Protein AF-A0AAN8TUW2-F1 (afdb_monomer)

Foldseek 3Di:
DQDDDPVQPPDPVRVVPCRLPFWDKDKDWDFDDDPPVCQVQQQAPVRGGTWIKIFTAGPVRHTPFIDTDHHNPDDPVNSVVCCVPPPPRPPDQRPDNDDDPDD

Radius of gyration: 16.43 Å; Cα contacts (8 Å, |Δi|>4): 147; chains: 1; bounding box: 34×27×47 Å

Mean predicted aligned error: 6.35 Å

pLDDT: mean 85.76, std 13.2, range [40.47, 96.06]

Nearest PDB structures (foldseek):
  1zof-assembly1_B  TM=3.718E-01  e=1.674E+00  Helicobacter pylori
  3vwu-assembly1_C  TM=3.763E-01  e=3.335E+00  Mus musculus
  5hqp-assembly1_B  TM=4.554E-01  e=4.562E+00  Homo sapiens
  3qpm-assembly1_D  TM=5.248E-01  e=5.505E+00  Larimichthys crocea
  3zvj-assembly1_G  TM=4.018E-01  e=5.171E+00  Schistosoma mansoni

Solvent-accessible surface area (backbone atoms only — not comparable to full-atom values): 6376 Å² total; per-residue (Å²): 137,91,72,59,50,73,86,35,67,77,30,82,88,45,31,86,78,46,62,76,54,73,55,53,75,54,68,43,75,49,74,51,90,64,62,79,92,49,36,77,51,18,30,29,97,86,71,45,40,20,30,28,29,43,37,29,26,32,91,85,71,44,77,72,41,76,50,68,85,38,42,23,63,57,52,60,69,57,56,48,53,48,41,74,67,42,87,83,57,68,59,84,72,64,98,58,93,74,84,73,84,78,130

Structure (mmCIF, N/CA/C/O backbone):
data_AF-A0AAN8TUW2-F1
#
_entry.id   AF-A0AAN8TUW2-F1
#
loop_
_atom_site.group_PDB
_atom_site.id
_atom_site.type_symbol
_atom_site.label_atom_id
_atom_site.label_alt_id
_atom_site.label_comp_id
_atom_site.label_asym_id
_atom_site.label_entity_id
_atom_site.label_seq_id
_atom_site.pdbx_PDB_ins_code
_atom_site.Cartn_x
_atom_site.Cartn_y
_atom_site.Cartn_z
_atom_site.occupancy
_atom_site.B_iso_or_equiv
_atom_site.auth_seq_id
_atom_site.auth_comp_id
_atom_site.auth_asym_id
_atom_site.auth_atom_id
_atom_site.pdbx_PDB_model_num
ATOM 1 N N . MET A 1 1 ? -20.414 8.144 9.578 1.00 42.03 1 MET A N 1
ATOM 2 C CA . MET A 1 1 ? -20.595 6.788 10.139 1.00 42.03 1 MET A CA 1
ATOM 3 C C . MET A 1 1 ? -19.447 6.529 11.101 1.00 42.03 1 MET A C 1
ATOM 5 O O . MET A 1 1 ? -18.344 6.270 10.653 1.00 42.03 1 MET A O 1
ATOM 9 N N . THR A 1 2 ? -19.666 6.698 12.402 1.00 51.66 2 THR A N 1
ATOM 10 C CA . THR A 1 2 ? -18.641 6.526 13.445 1.00 51.66 2 THR A CA 1
ATOM 11 C C . THR A 1 2 ? -19.064 5.365 14.336 1.00 51.66 2 THR A C 1
ATOM 13 O O . THR A 1 2 ? -19.828 5.523 15.283 1.00 51.66 2 THR A O 1
ATOM 16 N N . GLY A 1 3 ? -18.645 4.154 13.978 1.00 68.06 3 GLY A N 1
ATOM 17 C CA . GLY A 1 3 ? -18.980 2.957 14.737 1.00 68.06 3 GLY A CA 1
ATOM 18 C C . GLY A 1 3 ? -17.937 1.878 14.520 1.00 68.06 3 GLY A C 1
ATOM 19 O O . GLY A 1 3 ? -17.676 1.492 13.385 1.00 68.06 3 GLY A O 1
ATOM 20 N N . VAL A 1 4 ? -17.349 1.396 15.616 1.00 78.12 4 VAL A N 1
ATOM 21 C CA . VAL A 1 4 ? -16.446 0.240 15.617 1.00 78.12 4 VAL A CA 1
ATOM 22 C C . VAL A 1 4 ? -17.132 -0.929 14.907 1.00 78.12 4 VAL A C 1
ATOM 24 O O . VAL A 1 4 ? -18.247 -1.309 15.280 1.00 78.12 4 VAL A O 1
ATOM 27 N N . HIS A 1 5 ? -16.468 -1.502 13.898 1.00 85.75 5 HIS A N 1
ATOM 28 C CA . HIS A 1 5 ? -17.008 -2.615 13.119 1.00 85.75 5 HIS A CA 1
ATOM 29 C C . HIS A 1 5 ? -17.402 -3.789 14.031 1.00 85.75 5 HIS A C 1
ATOM 31 O O . HIS A 1 5 ? -16.706 -4.085 15.005 1.00 85.75 5 HIS A O 1
ATOM 37 N N . SER A 1 6 ? -18.493 -4.497 13.720 1.00 87.25 6 SER A N 1
ATOM 38 C CA . SER A 1 6 ? -19.039 -5.578 14.566 1.00 87.25 6 SER A CA 1
ATOM 39 C C . SER A 1 6 ? -18.009 -6.671 14.891 1.00 87.25 6 SER A C 1
ATOM 41 O O . SER A 1 6 ? -17.965 -7.159 16.021 1.00 87.25 6 SER A O 1
ATOM 43 N N . LYS A 1 7 ? -17.124 -6.977 13.929 1.00 84.88 7 LYS A N 1
ATOM 44 C CA . LYS A 1 7 ? -15.990 -7.915 14.073 1.00 84.88 7 LYS A CA 1
ATOM 45 C C . LYS A 1 7 ? -14.976 -7.510 15.156 1.00 84.88 7 LYS A C 1
ATOM 47 O O . LYS A 1 7 ? -14.336 -8.383 15.734 1.00 84.88 7 LYS A O 1
ATOM 52 N N . ILE A 1 8 ? -14.844 -6.215 15.448 1.00 88.06 8 ILE A N 1
ATOM 53 C CA . ILE A 1 8 ? -13.949 -5.686 16.489 1.00 88.06 8 ILE A CA 1
ATOM 54 C C . ILE A 1 8 ? -14.713 -5.397 17.780 1.00 88.06 8 ILE A C 1
ATOM 56 O O . ILE A 1 8 ? -14.235 -5.723 18.864 1.00 88.06 8 ILE A O 1
ATOM 60 N N . ARG A 1 9 ? -15.926 -4.843 17.674 1.00 86.94 9 ARG A N 1
ATOM 61 C CA . ARG A 1 9 ? -16.734 -4.371 18.809 1.00 86.94 9 ARG A CA 1
ATOM 62 C C . ARG A 1 9 ? -16.920 -5.418 19.908 1.00 86.94 9 ARG A C 1
ATOM 64 O O . ARG A 1 9 ? -16.906 -5.068 21.083 1.00 86.94 9 ARG A O 1
ATOM 71 N N . HIS A 1 10 ? -17.111 -6.680 19.530 1.00 86.69 10 HIS A N 1
ATOM 72 C CA . HIS A 1 10 ? -17.372 -7.776 20.469 1.00 86.69 10 HIS A CA 1
ATOM 73 C C . HIS A 1 10 ? -16.136 -8.630 20.776 1.00 86.69 10 HIS A C 1
ATOM 75 O O . HIS A 1 10 ? -16.230 -9.597 21.528 1.00 86.69 10 HIS A O 1
ATOM 81 N N . ASN A 1 11 ? -14.975 -8.284 20.216 1.00 87.38 11 ASN A N 1
ATOM 82 C CA . ASN A 1 11 ? -13.748 -9.041 20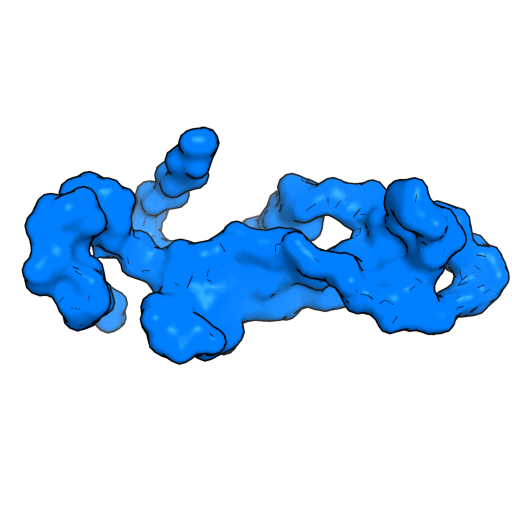.401 1.00 87.38 11 ASN A CA 1
ATOM 83 C C . ASN A 1 11 ? -12.843 -8.342 21.420 1.00 87.38 11 ASN A C 1
ATOM 85 O O . ASN A 1 11 ? -12.085 -7.440 21.074 1.00 87.38 11 ASN A O 1
ATOM 89 N N . THR A 1 12 ? -12.894 -8.776 22.681 1.00 85.75 12 THR A N 1
ATOM 90 C CA . THR A 1 12 ? -12.122 -8.171 23.783 1.00 85.75 12 THR A CA 1
ATOM 91 C C . THR A 1 12 ? -10.608 -8.212 23.567 1.00 85.75 12 THR A C 1
ATOM 93 O O . THR A 1 12 ? -9.907 -7.339 24.070 1.00 85.75 12 THR A O 1
ATOM 96 N N . ARG A 1 13 ? -10.099 -9.172 22.781 1.00 87.56 13 ARG A N 1
ATOM 97 C CA . ARG A 1 13 ? -8.677 -9.264 22.419 1.00 87.56 13 ARG A CA 1
ATOM 98 C C . ARG A 1 13 ? -8.258 -8.182 21.421 1.00 87.56 13 ARG A C 1
ATOM 100 O O . ARG A 1 13 ? -7.131 -7.704 21.491 1.00 87.56 13 ARG A O 1
ATOM 107 N N . PHE A 1 14 ? -9.131 -7.824 20.481 1.00 84.06 14 PHE A N 1
ATOM 108 C CA . PHE A 1 14 ? -8.813 -6.901 19.384 1.00 84.06 14 PHE A CA 1
ATOM 109 C C . PHE A 1 14 ? -9.328 -5.482 19.607 1.00 84.06 14 PHE A C 1
ATOM 111 O O . PHE A 1 14 ? -8.762 -4.539 19.059 1.00 84.06 14 PHE A O 1
ATOM 118 N N . LEU A 1 15 ? -10.353 -5.309 20.439 1.00 86.12 15 LEU A N 1
ATOM 119 C CA . LEU A 1 15 ? -10.990 -4.020 20.671 1.00 86.12 15 LEU A CA 1
ATOM 120 C C . LEU A 1 15 ? -9.997 -2.954 21.142 1.00 86.12 15 LEU A C 1
ATOM 122 O O . LEU A 1 15 ? -10.057 -1.840 20.649 1.00 86.12 15 LEU A O 1
ATOM 126 N N . SER A 1 16 ? -9.059 -3.273 22.038 1.00 87.00 16 SER A N 1
ATOM 127 C CA . SER A 1 16 ? -8.079 -2.291 22.531 1.00 87.00 16 SER A CA 1
ATOM 128 C C . SER A 1 16 ? -7.123 -1.768 21.453 1.00 87.00 16 SER A C 1
ATOM 130 O O . SER A 1 16 ? -6.609 -0.665 21.595 1.00 87.00 16 SER A O 1
ATOM 132 N N . TRP A 1 17 ? -6.881 -2.553 20.401 1.00 83.81 17 TRP A N 1
ATOM 133 C CA . TRP A 1 17 ? -5.889 -2.262 19.359 1.00 83.81 17 TRP A CA 1
ATOM 134 C C . TRP A 1 17 ? -6.515 -1.689 18.091 1.00 83.81 17 TRP A C 1
ATOM 136 O O . TRP A 1 17 ? -5.926 -0.836 17.441 1.00 83.81 17 TRP A O 1
ATOM 146 N N . PHE A 1 18 ? -7.717 -2.149 17.750 1.00 85.88 18 PHE A N 1
ATOM 147 C CA . PHE A 1 18 ? -8.387 -1.825 16.492 1.00 85.88 18 PHE A CA 1
ATOM 148 C C . PHE A 1 18 ? -9.664 -1.007 16.695 1.00 85.88 18 PHE A C 1
ATOM 150 O O . PHE A 1 18 ? -10.478 -0.890 15.777 1.00 85.88 18 PHE A O 1
ATOM 157 N N . LYS A 1 19 ? -9.875 -0.441 17.892 1.00 82.50 19 LYS A N 1
ATOM 158 C CA . LYS A 1 19 ? -10.919 0.568 18.091 1.00 82.50 19 LYS A CA 1
ATOM 159 C C . LYS A 1 19 ? -10.681 1.699 17.089 1.00 82.50 19 LYS A C 1
ATOM 161 O O . LYS A 1 19 ? -9.568 2.200 16.988 1.00 82.50 19 LYS A O 1
ATOM 166 N N . ASP A 1 20 ? -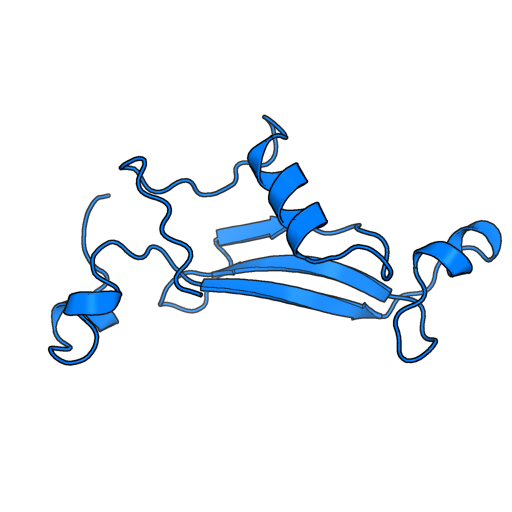11.7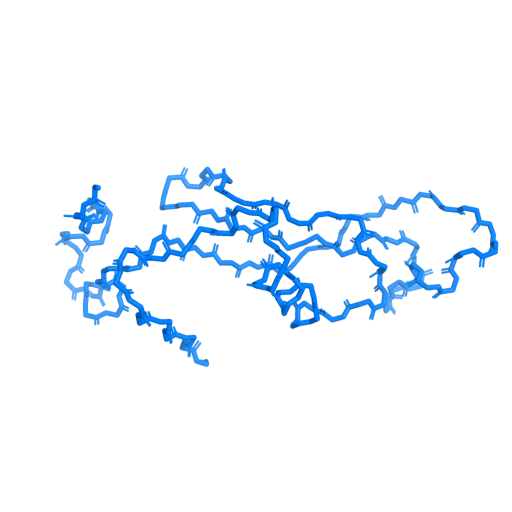18 2.052 16.338 1.00 80.75 20 ASP A N 1
ATOM 167 C CA . ASP A 1 20 ? -11.700 3.108 15.314 1.00 80.75 20 ASP A CA 1
ATOM 168 C C . ASP A 1 20 ? -10.814 2.821 14.086 1.00 80.75 20 ASP A C 1
ATOM 170 O O . ASP A 1 20 ? -10.729 3.644 13.175 1.00 80.75 20 ASP A O 1
ATOM 174 N N . CYS A 1 21 ? -10.224 1.623 14.000 1.00 84.56 21 CYS A N 1
ATOM 175 C CA . CYS A 1 21 ? -9.618 1.140 12.768 1.00 84.56 21 CYS A CA 1
ATOM 176 C C . CYS A 1 21 ? -10.695 1.087 11.674 1.00 84.56 21 CYS A C 1
ATOM 178 O O . CYS A 1 21 ? -11.809 0.612 11.907 1.00 84.56 21 CYS A O 1
ATOM 180 N N . VAL A 1 22 ? -10.369 1.591 10.485 1.00 83.94 22 VAL A N 1
ATOM 181 C CA . VAL A 1 22 ? -11.271 1.584 9.322 1.00 83.94 22 VAL A CA 1
ATOM 182 C C . VAL A 1 22 ? -11.030 0.382 8.410 1.00 83.94 22 VAL A C 1
ATOM 184 O O . VAL A 1 22 ? -11.892 0.047 7.601 1.00 83.94 22 VAL A O 1
ATOM 187 N N . GLY A 1 23 ? -9.877 -0.277 8.547 1.00 89.06 23 GLY A N 1
ATOM 188 C CA . GLY A 1 23 ? -9.433 -1.291 7.609 1.00 89.06 23 GLY A CA 1
ATOM 189 C C . GLY A 1 23 ? -7.939 -1.592 7.682 1.00 89.06 23 GLY A C 1
ATOM 190 O O . GLY A 1 23 ? -7.243 -1.142 8.591 1.00 89.06 23 GLY A O 1
ATOM 191 N N . ALA A 1 24 ? -7.452 -2.332 6.692 1.00 91.50 24 ALA A N 1
ATOM 192 C CA . ALA A 1 24 ? -6.033 -2.600 6.477 1.00 91.50 24 ALA A CA 1
ATOM 193 C C . ALA A 1 24 ? -5.555 -1.945 5.178 1.00 91.50 24 ALA A C 1
ATOM 195 O O . ALA A 1 24 ? -6.356 -1.722 4.270 1.00 91.50 24 ALA A O 1
ATOM 196 N N . ILE A 1 25 ? -4.257 -1.653 5.098 1.00 93.12 25 ILE A N 1
ATOM 197 C CA . ILE A 1 25 ? -3.586 -1.157 3.894 1.00 93.12 25 ILE A CA 1
ATOM 198 C C . ILE A 1 25 ? -2.390 -2.061 3.639 1.00 93.12 25 ILE A C 1
ATOM 200 O O . ILE A 1 25 ? -1.647 -2.351 4.575 1.00 93.12 25 ILE A O 1
ATOM 204 N N . ASP A 1 26 ? -2.207 -2.485 2.395 1.00 93.69 26 ASP A N 1
ATOM 205 C CA . ASP A 1 26 ? -1.048 -3.278 1.995 1.00 93.69 26 ASP A CA 1
ATOM 206 C C . ASP A 1 26 ? -0.657 -2.998 0.538 1.00 93.69 26 ASP A C 1
ATOM 208 O O . ASP A 1 26 ? -1.498 -2.615 -0.286 1.00 93.69 26 ASP A O 1
ATOM 212 N N . GLY A 1 27 ? 0.631 -3.168 0.243 1.00 93.69 27 GLY A N 1
ATOM 213 C CA . GLY A 1 27 ? 1.192 -3.093 -1.102 1.00 93.69 27 GLY A CA 1
ATOM 214 C C . GLY A 1 27 ? 1.211 -4.468 -1.764 1.00 93.69 27 GLY A C 1
ATOM 215 O O . GLY A 1 27 ? 1.587 -5.470 -1.160 1.00 93.69 27 GLY A O 1
ATOM 216 N N . THR A 1 28 ? 0.828 -4.543 -3.034 1.00 93.31 28 THR A N 1
ATOM 217 C CA . THR A 1 28 ? 0.889 -5.771 -3.828 1.00 93.31 28 THR A CA 1
ATOM 218 C C . THR A 1 28 ? 1.455 -5.506 -5.214 1.00 93.31 28 THR A C 1
ATOM 220 O O . THR A 1 28 ? 1.297 -4.428 -5.778 1.00 93.31 28 THR A O 1
ATOM 223 N N . TYR A 1 29 ? 2.110 -6.512 -5.791 1.00 94.00 29 TYR A N 1
ATOM 224 C CA . TYR A 1 29 ? 2.686 -6.424 -7.129 1.00 94.00 29 TYR A CA 1
ATOM 225 C C . TYR A 1 29 ? 1.863 -7.248 -8.108 1.00 94.00 29 TYR A C 1
ATOM 227 O O . TYR A 1 29 ? 1.779 -8.470 -7.971 1.00 94.00 29 TYR A O 1
ATOM 235 N N . ILE A 1 30 ? 1.327 -6.595 -9.138 1.00 94.12 30 ILE A N 1
ATOM 236 C CA . ILE A 1 30 ? 0.681 -7.278 -10.262 1.00 94.12 30 ILE A CA 1
ATOM 237 C C . ILE A 1 30 ? 1.638 -7.282 -11.446 1.00 94.12 30 ILE A C 1
ATOM 239 O O . ILE A 1 30 ? 2.106 -6.235 -11.890 1.00 94.12 30 ILE A O 1
ATOM 243 N N . GLU A 1 31 ? 1.962 -8.471 -11.947 1.00 95.00 31 GLU A N 1
ATOM 244 C CA . GLU A 1 31 ? 2.791 -8.629 -13.141 1.00 95.00 31 GLU A CA 1
ATOM 245 C C . GLU A 1 31 ? 2.076 -8.110 -14.385 1.00 95.00 31 GLU A C 1
ATOM 247 O O . GLU A 1 31 ? 0.869 -8.274 -14.547 1.00 95.00 31 GLU A O 1
ATOM 252 N N . GLY A 1 32 ? 2.840 -7.494 -15.278 1.00 91.12 32 GLY A N 1
ATOM 253 C CA . GLY A 1 32 ? 2.313 -6.945 -16.516 1.00 91.12 32 GLY A CA 1
ATOM 254 C C . GLY A 1 32 ? 3.420 -6.670 -17.517 1.00 91.12 32 GLY A C 1
ATOM 255 O O . GLY A 1 32 ? 4.597 -6.578 -17.161 1.00 91.12 32 GLY A O 1
ATOM 256 N N . GLU A 1 33 ? 3.042 -6.539 -18.781 1.00 92.38 33 GLU A N 1
ATOM 257 C CA . GLU A 1 33 ? 3.963 -6.172 -19.848 1.00 92.38 33 GLU A CA 1
ATOM 258 C C . GLU A 1 33 ? 4.002 -4.656 -20.016 1.00 92.38 33 GLU A C 1
ATOM 260 O O . GLU A 1 33 ? 2.972 -3.985 -20.052 1.00 92.38 33 GLU A O 1
ATOM 265 N N . VAL A 1 34 ? 5.211 -4.113 -20.142 1.00 92.25 34 VAL A N 1
ATOM 266 C CA . VAL A 1 34 ? 5.428 -2.698 -20.446 1.00 92.25 34 VAL A CA 1
ATOM 267 C C . VAL A 1 34 ? 6.407 -2.560 -21.615 1.00 92.25 34 VAL A C 1
ATOM 269 O O . VAL A 1 34 ? 7.267 -3.432 -21.806 1.00 92.25 34 VAL A O 1
ATOM 272 N N . PRO A 1 35 ? 6.324 -1.464 -22.394 1.00 95.00 35 PRO A N 1
ATOM 273 C CA . PRO A 1 35 ? 7.307 -1.130 -23.417 1.00 95.00 35 PRO A CA 1
ATOM 274 C C . PRO A 1 35 ? 8.745 -1.259 -22.913 1.00 95.00 35 PRO A C 1
ATOM 276 O O . PRO A 1 35 ? 9.050 -0.869 -21.786 1.00 95.00 35 PRO A O 1
ATOM 279 N N . LYS A 1 36 ? 9.650 -1.749 -23.773 1.00 94.19 36 LYS A N 1
ATOM 280 C CA . LYS A 1 36 ? 11.066 -1.998 -23.431 1.00 94.19 36 LYS A CA 1
ATOM 281 C C . LYS A 1 36 ? 11.739 -0.812 -22.736 1.00 94.19 36 LYS A C 1
ATOM 283 O O . LYS A 1 36 ? 12.462 -1.013 -21.769 1.00 94.19 36 LYS A O 1
ATOM 288 N N . ALA A 1 37 ? 11.445 0.409 -23.185 1.00 96.06 37 ALA A N 1
ATOM 289 C CA . ALA A 1 37 ? 11.989 1.640 -22.612 1.00 96.06 37 ALA A CA 1
ATOM 290 C C . ALA A 1 37 ? 11.609 1.864 -21.132 1.00 96.06 37 ALA A C 1
ATOM 292 O O . ALA A 1 37 ? 12.334 2.548 -20.423 1.00 96.06 37 ALA A O 1
ATOM 293 N N . MET A 1 38 ? 10.505 1.277 -20.656 1.00 93.81 38 MET A N 1
ATOM 294 C CA . MET A 1 38 ? 10.016 1.424 -19.279 1.00 93.81 38 MET A CA 1
ATOM 295 C C . MET A 1 38 ? 10.319 0.208 -18.396 1.00 93.81 38 MET A C 1
ATOM 297 O O . MET A 1 38 ? 10.189 0.291 -17.178 1.00 93.81 38 MET A O 1
ATOM 301 N N . GLN A 1 39 ? 10.752 -0.922 -18.968 1.00 94.19 39 GLN A N 1
ATOM 302 C CA . GLN A 1 39 ? 10.912 -2.180 -18.226 1.00 94.19 39 GLN A CA 1
ATOM 303 C C . GLN A 1 39 ? 11.824 -2.058 -17.006 1.00 94.19 39 GLN A C 1
ATOM 305 O O . GLN A 1 39 ? 11.574 -2.726 -16.009 1.00 94.19 39 GLN A O 1
ATOM 310 N N . GLN A 1 40 ? 12.847 -1.201 -17.058 1.00 93.50 40 GLN A N 1
ATOM 311 C CA . GLN A 1 40 ? 13.751 -0.989 -15.929 1.00 93.50 40 GLN A CA 1
ATOM 312 C C . GLN A 1 40 ? 13.021 -0.452 -14.692 1.00 93.50 40 GLN A C 1
ATOM 314 O O . GLN A 1 40 ? 13.266 -0.950 -13.598 1.00 93.50 40 GLN A O 1
ATOM 319 N N . ALA A 1 41 ? 12.114 0.512 -14.866 1.00 93.94 41 ALA A N 1
ATOM 320 C CA . ALA A 1 41 ? 11.344 1.085 -13.765 1.00 93.94 41 ALA A CA 1
ATOM 321 C C . ALA A 1 41 ? 10.295 0.093 -13.239 1.00 93.94 41 ALA A C 1
ATOM 323 O O . ALA A 1 41 ? 10.055 -0.014 -12.044 1.00 93.94 41 ALA A O 1
ATOM 324 N N . TYR A 1 42 ? 9.706 -0.719 -14.116 1.00 95.00 42 TYR A N 1
ATOM 325 C CA . TYR A 1 42 ? 8.689 -1.691 -13.705 1.00 95.00 42 TYR A CA 1
ATOM 326 C C . TYR A 1 42 ? 9.262 -3.023 -13.210 1.00 95.00 42 TYR A C 1
ATOM 328 O O . TYR A 1 42 ? 8.510 -3.937 -12.882 1.00 95.00 42 TYR A O 1
ATOM 336 N N . ARG A 1 43 ? 10.585 -3.180 -13.147 1.00 94.19 43 ARG A N 1
ATOM 337 C CA . ARG A 1 43 ? 11.212 -4.447 -12.769 1.00 94.19 43 ARG A CA 1
ATOM 338 C C . ARG A 1 43 ? 11.196 -4.640 -11.253 1.00 94.19 43 ARG A C 1
ATOM 340 O O . ARG A 1 43 ? 11.876 -3.930 -10.523 1.00 94.19 43 ARG A O 1
ATOM 347 N N . ASN A 1 44 ? 10.502 -5.671 -10.783 1.00 88.94 44 ASN A N 1
ATOM 348 C CA . ASN A 1 44 ? 10.548 -6.067 -9.377 1.00 88.94 44 ASN A CA 1
ATOM 349 C C . ASN A 1 44 ? 11.840 -6.816 -9.013 1.00 88.94 44 ASN A C 1
ATOM 351 O O . ASN A 1 44 ? 12.626 -7.238 -9.867 1.00 88.94 44 ASN A O 1
ATOM 355 N N . ARG A 1 45 ? 12.019 -7.081 -7.712 1.00 87.38 45 ARG A N 1
ATOM 356 C CA . ARG A 1 45 ? 13.157 -7.842 -7.157 1.00 87.38 45 ARG A CA 1
ATOM 357 C C . ARG A 1 45 ? 13.306 -9.258 -7.736 1.00 87.38 45 ARG A C 1
ATOM 359 O O . ARG A 1 45 ? 14.403 -9.806 -7.717 1.00 87.38 45 ARG A O 1
ATOM 366 N N . LYS A 1 46 ? 12.228 -9.851 -8.261 1.00 89.00 46 LYS A N 1
ATOM 367 C CA . LYS A 1 46 ? 12.240 -11.171 -8.923 1.00 89.00 46 LYS A CA 1
ATOM 368 C C . LYS A 1 46 ? 12.605 -11.082 -10.410 1.00 89.00 46 LYS A C 1
ATOM 370 O O . LYS A 1 46 ? 12.577 -12.087 -11.109 1.00 89.00 46 LYS A O 1
ATOM 375 N N . GLY A 1 47 ? 12.934 -9.890 -10.902 1.00 88.94 47 GLY A N 1
ATOM 376 C CA . GLY A 1 47 ? 13.343 -9.647 -12.278 1.00 88.94 47 GLY A CA 1
ATOM 377 C C . GLY A 1 47 ? 12.203 -9.614 -13.293 1.00 88.94 47 GLY A C 1
ATOM 378 O O . GLY A 1 47 ? 12.485 -9.578 -14.485 1.00 88.94 47 GLY A O 1
ATOM 379 N N . ARG A 1 48 ? 10.948 -9.604 -12.834 1.00 92.94 48 ARG A N 1
ATOM 380 C CA . ARG A 1 48 ? 9.750 -9.552 -13.681 1.00 92.94 48 ARG A CA 1
ATOM 381 C C . ARG A 1 48 ? 9.210 -8.128 -13.721 1.00 92.94 48 ARG A C 1
ATOM 383 O O . ARG A 1 48 ? 9.408 -7.377 -12.768 1.00 92.94 48 ARG A O 1
ATOM 390 N N . THR A 1 49 ? 8.536 -7.758 -14.800 1.00 96.00 49 THR A N 1
ATOM 391 C CA . THR A 1 49 ? 7.846 -6.470 -14.890 1.00 96.00 49 THR A CA 1
ATOM 392 C C . THR A 1 49 ? 6.516 -6.542 -14.147 1.00 96.00 49 THR A C 1
ATOM 394 O O . THR A 1 49 ? 5.728 -7.466 -14.342 1.00 96.00 49 THR A O 1
ATOM 397 N N . SER A 1 50 ? 6.279 -5.591 -13.254 1.00 95.50 50 SER A N 1
ATOM 398 C CA . SER A 1 50 ? 5.066 -5.498 -12.446 1.00 95.50 50 SER A CA 1
ATOM 399 C C . SER A 1 50 ? 4.759 -4.053 -12.092 1.00 95.50 50 SER A C 1
ATOM 401 O O . SER A 1 50 ? 5.664 -3.223 -12.055 1.00 95.50 50 SER A O 1
ATOM 403 N N . GLN A 1 51 ? 3.503 -3.778 -11.774 1.00 95.00 51 GLN A N 1
ATOM 404 C CA . GLN A 1 51 ? 3.089 -2.544 -11.122 1.00 95.00 51 GLN A CA 1
ATOM 405 C C . GLN A 1 51 ? 2.991 -2.764 -9.618 1.00 95.00 51 GLN A C 1
ATOM 407 O O . GLN A 1 51 ? 2.524 -3.823 -9.193 1.00 95.00 51 GLN A O 1
ATOM 412 N N . ASN A 1 52 ? 3.416 -1.774 -8.835 1.00 94.75 52 ASN A N 1
ATOM 413 C CA . ASN A 1 52 ? 3.051 -1.711 -7.426 1.00 94.75 52 ASN A CA 1
ATOM 414 C C . ASN A 1 52 ? 1.623 -1.150 -7.320 1.00 94.75 52 ASN A C 1
ATOM 416 O O . ASN A 1 52 ? 1.263 -0.188 -8.005 1.00 94.75 52 ASN A O 1
ATOM 420 N N . ILE A 1 53 ? 0.796 -1.787 -6.504 1.00 95.00 53 ILE A N 1
ATOM 421 C CA . ILE A 1 53 ? -0.569 -1.383 -6.221 1.00 95.00 53 ILE A CA 1
ATOM 422 C C . ILE A 1 53 ? -0.730 -1.330 -4.711 1.00 95.00 53 ILE A C 1
ATOM 424 O O . ILE A 1 53 ? -0.553 -2.334 -4.028 1.00 95.00 53 ILE A O 1
ATOM 428 N N . LEU A 1 54 ? -1.123 -0.171 -4.197 1.00 95.75 54 LEU A N 1
ATOM 429 C CA . LEU A 1 54 ? -1.492 -0.020 -2.797 1.00 95.75 54 LEU A CA 1
ATOM 430 C C . LEU A 1 54 ? -3.009 -0.128 -2.675 1.00 95.75 54 LEU A C 1
ATOM 432 O O . LEU A 1 54 ? -3.747 0.627 -3.312 1.00 95.75 54 LEU A O 1
ATOM 436 N N . CYS A 1 55 ? -3.483 -1.045 -1.841 1.00 95.19 55 CYS A N 1
ATOM 437 C CA . CYS A 1 55 ? -4.907 -1.242 -1.607 1.00 95.19 55 CYS A CA 1
ATOM 438 C C . CYS A 1 55 ? -5.250 -1.011 -0.140 1.00 95.19 55 CYS A C 1
ATOM 440 O O . CYS A 1 55 ? -4.507 -1.435 0.741 1.00 95.19 55 CYS A O 1
ATOM 442 N N . ALA A 1 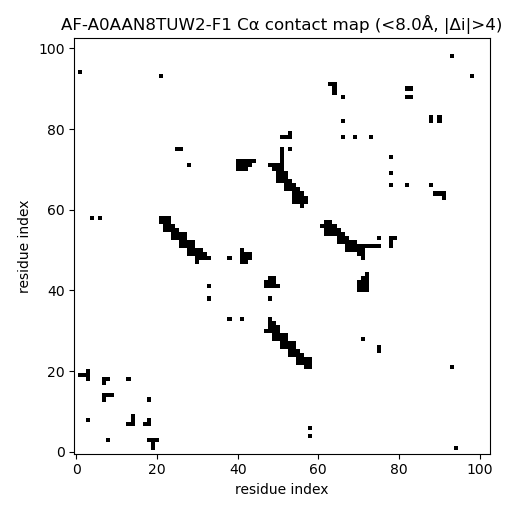56 ? -6.411 -0.406 0.114 1.00 93.62 56 ALA A N 1
ATOM 443 C CA . ALA A 1 56 ? -7.051 -0.425 1.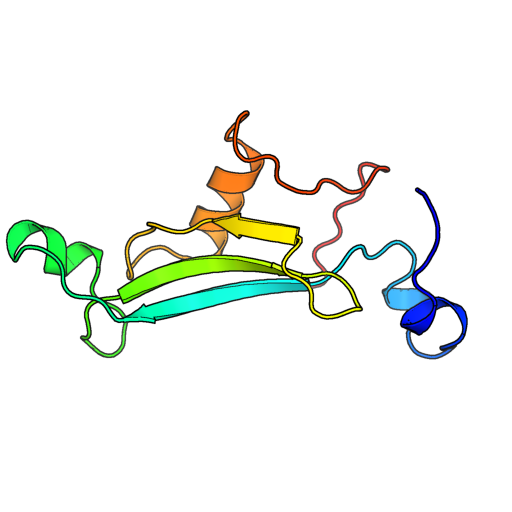423 1.00 93.62 56 ALA A CA 1
ATOM 444 C C . ALA A 1 56 ? -8.332 -1.261 1.368 1.00 93.62 56 ALA A C 1
ATOM 446 O O . ALA A 1 56 ? -9.053 -1.226 0.365 1.00 93.62 56 ALA A O 1
ATOM 447 N N . CYS A 1 57 ? -8.637 -1.991 2.438 1.00 93.31 57 CYS A N 1
ATOM 448 C CA . CYS A 1 57 ? -9.880 -2.747 2.556 1.00 93.31 57 CYS A CA 1
ATOM 449 C C . CYS A 1 57 ? -10.520 -2.614 3.936 1.00 93.31 57 CYS A C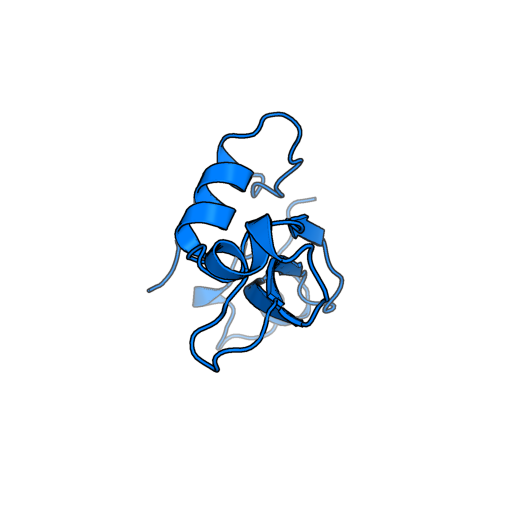 1
ATOM 451 O O . CYS A 1 57 ? -9.825 -2.455 4.937 1.00 93.31 57 CYS A O 1
ATOM 453 N N . ASP A 1 58 ? -11.850 -2.685 3.987 1.00 90.50 58 ASP A N 1
ATOM 454 C CA . ASP A 1 58 ? -12.602 -2.706 5.242 1.00 90.50 58 ASP A CA 1
ATOM 455 C C . ASP A 1 58 ? -12.572 -4.094 5.916 1.00 90.50 58 ASP A C 1
ATOM 457 O O . ASP A 1 58 ? -12.035 -5.077 5.398 1.00 90.50 58 ASP A O 1
ATOM 461 N N . PHE A 1 59 ? -13.189 -4.210 7.093 1.00 88.62 59 PHE A N 1
ATOM 462 C CA . PHE A 1 59 ? -13.279 -5.485 7.813 1.00 88.62 59 PHE A CA 1
ATOM 463 C C . PHE A 1 59 ? -14.133 -6.549 7.109 1.00 88.62 59 PHE A C 1
ATOM 465 O O . PHE A 1 59 ? -14.079 -7.718 7.501 1.00 88.62 59 PHE A O 1
ATOM 472 N N . ASP A 1 60 ? -14.920 -6.182 6.098 1.00 90.31 60 ASP A N 1
ATOM 473 C CA . ASP A 1 60 ? -15.646 -7.101 5.219 1.00 90.31 60 ASP A CA 1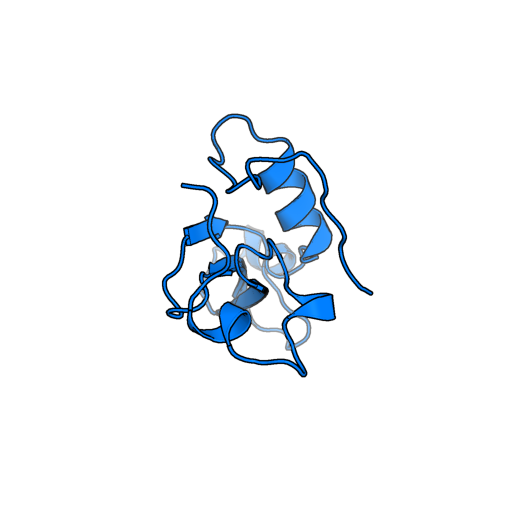
ATOM 474 C C . ASP A 1 60 ? -14.824 -7.514 3.991 1.00 90.31 60 ASP A C 1
ATOM 476 O O . ASP A 1 60 ? -15.338 -8.219 3.123 1.00 90.31 60 ASP A O 1
ATOM 480 N N . MET A 1 61 ? -13.535 -7.155 3.964 1.00 91.56 61 MET A N 1
ATOM 481 C CA . MET A 1 61 ? -12.590 -7.431 2.880 1.00 91.56 61 MET A CA 1
ATOM 482 C C . MET A 1 61 ? -12.996 -6.771 1.557 1.00 91.56 61 MET A C 1
AT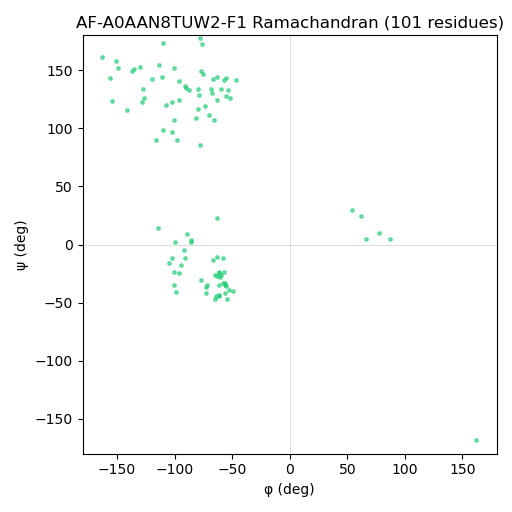OM 484 O O . MET A 1 61 ? -12.611 -7.237 0.484 1.00 91.56 61 MET A O 1
ATOM 488 N N . ARG A 1 62 ? -13.771 -5.682 1.606 1.00 93.19 62 ARG A N 1
ATOM 489 C CA . ARG A 1 62 ? -14.087 -4.879 0.423 1.00 93.19 62 ARG A CA 1
ATOM 490 C C . ARG A 1 62 ? -13.001 -3.838 0.226 1.00 93.19 62 ARG A C 1
ATOM 492 O O . ARG A 1 62 ? -12.651 -3.141 1.176 1.00 93.19 62 ARG A O 1
ATOM 499 N N . PHE A 1 63 ? -12.499 -3.698 -0.998 1.00 93.00 63 PHE A N 1
ATOM 500 C CA . PHE A 1 63 ? -11.586 -2.606 -1.321 1.00 93.00 63 PHE A CA 1
ATOM 501 C C . PHE A 1 63 ? -12.298 -1.263 -1.160 1.00 93.00 63 PHE A C 1
ATOM 503 O O . PHE A 1 63 ? -13.342 -1.027 -1.766 1.00 93.00 63 PHE A O 1
ATOM 510 N N . THR A 1 64 ? -11.718 -0.394 -0.341 1.00 91.88 64 THR A N 1
ATOM 511 C CA . THR A 1 64 ? -12.180 0.981 -0.114 1.00 91.88 64 THR A CA 1
ATOM 512 C C . THR A 1 64 ? -11.289 1.999 -0.816 1.00 91.88 64 THR A C 1
ATOM 514 O O . THR A 1 64 ? -11.701 3.139 -1.007 1.00 91.88 64 THR A O 1
ATOM 517 N N . PHE A 1 65 ? -10.087 1.586 -1.229 1.00 93.06 65 PHE A N 1
ATOM 518 C CA . PHE A 1 65 ? -9.141 2.397 -1.986 1.00 93.06 65 PHE A CA 1
ATOM 519 C C . PHE A 1 65 ? -8.182 1.512 -2.783 1.00 93.06 65 PHE A C 1
ATOM 521 O O . PHE A 1 65 ? -7.758 0.459 -2.300 1.00 93.06 65 PHE A O 1
ATOM 528 N N . VAL A 1 66 ? -7.818 1.960 -3.985 1.00 94.31 66 VAL A N 1
ATOM 529 C CA . VAL A 1 66 ? -6.808 1.324 -4.838 1.00 94.31 66 VAL A CA 1
ATOM 530 C C . VAL A 1 66 ? -5.991 2.415 -5.532 1.00 94.31 66 VAL A C 1
ATOM 532 O O . VAL A 1 66 ? -6.524 3.143 -6.366 1.00 94.31 66 VAL A O 1
ATOM 535 N N . ALA A 1 67 ? -4.696 2.498 -5.228 1.00 94.62 67 ALA A N 1
ATOM 536 C CA . ALA A 1 67 ? -3.724 3.264 -6.003 1.00 94.62 67 ALA A CA 1
ATOM 537 C C . ALA A 1 67 ? -2.938 2.303 -6.894 1.00 94.62 67 ALA A C 1
ATOM 539 O O . ALA A 1 67 ? -2.105 1.541 -6.407 1.00 94.62 67 ALA A O 1
ATOM 540 N N . ALA A 1 68 ? -3.218 2.334 -8.195 1.00 93.00 68 ALA A N 1
ATOM 541 C CA . ALA A 1 68 ? -2.554 1.507 -9.198 1.00 93.00 68 ALA A CA 1
ATOM 542 C C . ALA A 1 68 ? -1.646 2.348 -10.109 1.00 93.00 68 ALA A C 1
ATOM 544 O O . ALA A 1 68 ? -1.654 3.576 -10.048 1.00 93.00 68 ALA A O 1
ATOM 545 N N . GLY A 1 69 ? -0.885 1.681 -10.980 1.00 90.00 69 GLY A N 1
ATOM 546 C CA . GLY A 1 69 ? -0.071 2.343 -12.003 1.00 90.00 69 GLY A CA 1
ATOM 547 C C . GLY A 1 69 ? 1.332 2.754 -11.556 1.00 90.00 69 GLY A C 1
ATOM 548 O O . GLY A 1 69 ? 2.052 3.354 -12.347 1.00 90.00 69 GLY A O 1
ATOM 549 N N . TRP A 1 70 ? 1.741 2.407 -10.335 1.00 94.69 70 TRP A N 1
ATOM 550 C CA . TRP A 1 70 ? 3.090 2.686 -9.853 1.00 94.69 70 TRP A CA 1
ATOM 551 C C . TRP A 1 70 ? 4.105 1.712 -10.420 1.00 94.69 70 TRP A C 1
ATOM 553 O O . TRP A 1 70 ? 3.812 0.538 -10.672 1.00 94.69 70 TRP A O 1
ATOM 563 N N . GLU A 1 71 ? 5.328 2.192 -10.595 1.00 94.81 71 GLU A N 1
ATOM 564 C CA . GLU A 1 71 ? 6.412 1.371 -11.094 1.00 94.81 71 GLU A CA 1
ATOM 565 C C . GLU A 1 71 ? 6.727 0.228 -10.119 1.00 94.81 71 GLU A C 1
ATOM 567 O O . GLU A 1 71 ? 6.679 0.380 -8.901 1.00 94.81 71 GLU A O 1
ATOM 572 N N . GLY A 1 72 ? 7.087 -0.942 -10.645 1.00 90.12 72 GLY A N 1
ATOM 573 C CA . GLY A 1 72 ? 7.464 -2.112 -9.845 1.00 90.12 72 GLY A CA 1
ATOM 574 C C . GLY A 1 72 ? 8.713 -1.935 -8.975 1.00 90.12 72 GLY A C 1
ATOM 575 O O . GLY A 1 72 ? 8.991 -2.798 -8.145 1.00 90.12 72 GLY A O 1
ATOM 576 N N . THR A 1 73 ? 9.474 -0.853 -9.152 1.00 91.50 73 THR A N 1
ATOM 577 C CA . THR A 1 73 ? 10.553 -0.450 -8.238 1.00 91.50 73 THR A CA 1
ATOM 578 C C . THR A 1 73 ? 10.096 0.504 -7.135 1.00 91.50 73 THR A C 1
ATOM 580 O O . THR A 1 73 ? 10.875 0.778 -6.224 1.00 91.50 73 THR A O 1
ATOM 583 N N . ALA A 1 74 ? 8.883 1.058 -7.217 1.00 93.62 74 ALA A N 1
ATOM 584 C CA . ALA A 1 74 ? 8.375 1.989 -6.221 1.00 93.62 74 ALA A CA 1
ATOM 585 C C . ALA A 1 74 ? 8.139 1.265 -4.891 1.00 93.62 74 ALA A C 1
ATOM 587 O O . ALA A 1 74 ? 7.549 0.187 -4.846 1.00 93.62 74 ALA A O 1
ATOM 588 N N . HIS A 1 75 ? 8.588 1.877 -3.797 1.00 91.75 75 HIS A N 1
ATOM 589 C CA . HIS A 1 75 ? 8.295 1.399 -2.451 1.00 91.75 75 HIS A CA 1
ATOM 590 C C . HIS A 1 75 ? 6.852 1.729 -2.060 1.00 91.75 75 HIS A C 1
ATOM 592 O O . HIS A 1 75 ? 6.362 2.809 -2.388 1.00 91.75 75 HIS A O 1
ATOM 598 N N . ASP A 1 76 ? 6.219 0.865 -1.268 1.00 91.62 76 ASP A N 1
ATOM 599 C CA . ASP A 1 76 ? 4.840 1.057 -0.790 1.00 91.62 76 ASP A CA 1
ATOM 600 C C . ASP A 1 76 ? 4.671 2.387 -0.041 1.00 91.62 76 ASP A C 1
ATOM 602 O O . ASP A 1 76 ? 3.659 3.068 -0.188 1.00 91.62 76 ASP A O 1
ATOM 606 N N . SER A 1 77 ? 5.704 2.820 0.694 1.00 92.62 77 SER A N 1
ATOM 607 C CA . SER A 1 77 ? 5.729 4.125 1.364 1.00 92.62 77 SER A CA 1
ATOM 608 C C . SER A 1 77 ? 5.620 5.297 0.390 1.00 92.62 77 SER A C 1
ATOM 610 O O . SER A 1 77 ? 4.988 6.296 0.720 1.00 92.62 77 SER A O 1
ATOM 612 N N . LYS A 1 78 ? 6.194 5.179 -0.813 1.00 94.69 78 LYS A N 1
ATOM 613 C CA . LYS A 1 78 ? 6.118 6.219 -1.843 1.00 94.69 78 LYS A CA 1
ATOM 614 C C . LYS A 1 78 ? 4.729 6.288 -2.466 1.00 94.69 78 LYS A C 1
ATOM 616 O O . LYS A 1 78 ? 4.209 7.382 -2.671 1.00 94.69 78 LYS A O 1
ATOM 621 N N . VAL A 1 79 ? 4.134 5.124 -2.723 1.00 94.56 79 VAL A N 1
ATOM 622 C CA . VAL A 1 79 ? 2.757 5.013 -3.219 1.00 94.56 79 VAL A CA 1
ATOM 623 C C . VAL A 1 79 ? 1.780 5.605 -2.200 1.00 94.56 79 VAL A C 1
ATOM 625 O O . VAL A 1 79 ? 0.908 6.391 -2.564 1.00 94.56 79 VAL A O 1
ATOM 628 N N . LEU A 1 80 ? 1.969 5.288 -0.914 1.00 93.38 80 LEU A N 1
ATOM 629 C CA . LEU A 1 80 ? 1.164 5.831 0.179 1.00 93.38 80 LEU A CA 1
ATOM 630 C C . LEU A 1 80 ? 1.344 7.345 0.325 1.00 93.38 80 LEU A C 1
ATOM 632 O O . LEU A 1 80 ? 0.352 8.059 0.415 1.00 93.38 80 LEU A O 1
ATOM 636 N N . GLU A 1 81 ? 2.582 7.849 0.320 1.00 93.62 81 GLU A N 1
ATOM 637 C CA . GLU A 1 81 ? 2.858 9.290 0.388 1.00 93.62 81 GLU A CA 1
ATOM 638 C C . GLU A 1 81 ? 2.114 10.039 -0.720 1.00 93.62 81 GLU A C 1
ATOM 640 O O . GLU A 1 81 ? 1.435 11.025 -0.443 1.00 93.62 81 GLU A O 1
ATOM 645 N N . ASN A 1 82 ? 2.181 9.544 -1.960 1.00 93.81 82 ASN A N 1
ATOM 646 C CA . ASN A 1 82 ? 1.461 10.165 -3.063 1.00 93.81 82 ASN A CA 1
ATOM 647 C C . ASN A 1 82 ? -0.062 10.110 -2.873 1.00 93.81 82 ASN A C 1
ATOM 649 O O . ASN A 1 82 ? -0.722 11.130 -3.047 1.00 93.81 82 ASN A O 1
ATOM 653 N N . ALA A 1 83 ? -0.607 8.965 -2.454 1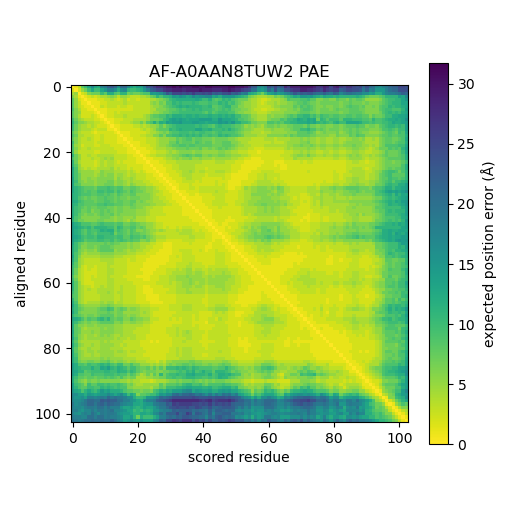.00 92.44 83 ALA A N 1
ATOM 654 C CA . ALA A 1 83 ? -2.035 8.827 -2.179 1.00 92.44 83 ALA A CA 1
ATOM 655 C C . ALA A 1 83 ? -2.531 9.815 -1.108 1.00 92.44 83 ALA A C 1
ATOM 657 O O . ALA A 1 83 ? -3.663 10.282 -1.190 1.00 92.44 83 ALA A O 1
ATOM 658 N N . LEU A 1 84 ? -1.699 10.157 -0.122 1.00 90.69 84 LEU A N 1
ATOM 659 C CA . LEU A 1 84 ? -2.064 11.094 0.943 1.00 90.69 84 LEU A CA 1
ATOM 660 C C . LEU A 1 84 ? -2.026 12.564 0.500 1.00 90.69 84 LEU A C 1
ATOM 662 O O . LEU A 1 84 ? -2.778 13.366 1.048 1.00 90.69 84 LEU A O 1
ATOM 666 N N . VAL A 1 85 ? -1.158 12.927 -0.451 1.00 89.81 85 VAL A N 1
ATOM 667 C CA . VAL A 1 85 ? -0.993 14.326 -0.900 1.00 89.81 85 VAL A CA 1
ATOM 668 C C . VAL A 1 85 ? -1.790 14.668 -2.155 1.00 89.81 85 VAL A C 1
ATOM 670 O O . VAL A 1 85 ? -2.087 15.840 -2.371 1.00 89.81 85 VAL A O 1
ATOM 673 N N . GLU A 1 86 ? -2.123 13.677 -2.985 1.00 88.25 86 GLU A N 1
ATOM 674 C CA . GLU A 1 86 ? -2.884 13.865 -4.219 1.00 88.25 86 GLU A CA 1
ATOM 675 C C . GLU A 1 86 ? -4.341 14.239 -3.883 1.00 88.25 86 GLU A C 1
ATOM 677 O O . GLU A 1 86 ? -5.088 13.390 -3.390 1.00 88.25 86 GLU A O 1
ATOM 682 N N . PRO A 1 87 ? -4.796 15.480 -4.157 1.00 82.00 87 PRO A N 1
ATOM 683 C CA . PRO A 1 87 ? -6.119 15.945 -3.728 1.00 82.00 87 PRO A CA 1
ATOM 684 C C . PRO A 1 87 ? -7.272 15.136 -4.328 1.00 82.00 87 PRO A C 1
ATOM 686 O O . PRO A 1 87 ? -8.376 15.112 -3.785 1.00 82.00 87 PRO A O 1
ATOM 689 N N . THR A 1 88 ? -7.022 14.486 -5.466 1.00 86.50 88 THR A N 1
ATOM 690 C CA . THR A 1 88 ? -8.008 13.683 -6.191 1.00 86.50 88 THR A CA 1
ATOM 691 C C . THR A 1 88 ? -8.010 12.204 -5.798 1.00 86.50 88 THR A C 1
ATOM 693 O O . THR A 1 88 ? -8.892 11.467 -6.245 1.00 86.50 88 THR A O 1
ATOM 696 N N . SER A 1 89 ? -7.080 11.762 -4.940 1.00 83.12 89 SER A N 1
ATOM 697 C CA . SER A 1 89 ? -6.920 10.346 -4.586 1.00 83.12 89 SER A CA 1
ATOM 698 C C . SER A 1 89 ? -8.147 9.765 -3.885 1.00 83.12 89 SER A C 1
ATOM 700 O O . SER A 1 89 ? -8.396 8.569 -3.987 1.00 83.12 89 SER A O 1
ATOM 702 N N . GLN A 1 90 ? -8.927 10.598 -3.184 1.00 85.12 90 GLN A N 1
ATOM 703 C CA . GLN A 1 90 ? -10.031 10.156 -2.323 1.00 85.12 90 GLN A CA 1
ATOM 704 C C . GLN A 1 90 ? -9.579 9.115 -1.285 1.00 85.12 90 GLN A C 1
ATOM 706 O O . GLN A 1 90 ? -10.358 8.249 -0.882 1.00 85.12 90 GLN A O 1
ATOM 711 N N . PHE A 1 91 ? -8.313 9.186 -0.855 1.00 86.56 91 PHE A N 1
ATOM 712 C CA . PHE A 1 91 ? -7.789 8.290 0.165 1.00 86.56 91 PHE A CA 1
ATOM 713 C C . PHE A 1 91 ? -8.692 8.323 1.418 1.00 86.56 91 PHE A C 1
ATOM 715 O O . PHE A 1 91 ? -9.092 9.406 1.855 1.00 86.56 91 PHE A O 1
ATOM 722 N N . PRO A 1 92 ? -9.071 7.166 1.993 1.00 78.12 92 PRO A N 1
ATOM 723 C CA . PRO A 1 92 ? -10.079 7.102 3.044 1.00 78.12 92 PRO A CA 1
ATOM 724 C C . PRO A 1 92 ? -9.486 7.534 4.389 1.00 78.12 92 PRO A C 1
ATOM 726 O O . PRO A 1 92 ? -9.053 6.712 5.199 1.00 78.12 92 PRO A O 1
ATOM 729 N N . PHE A 1 93 ? -9.483 8.843 4.639 1.00 74.31 93 PHE A N 1
ATOM 730 C CA . PHE A 1 93 ? -9.092 9.398 5.929 1.00 74.31 93 PHE A CA 1
ATOM 731 C C . PHE A 1 93 ? -10.127 9.021 7.008 1.00 74.31 93 PHE A C 1
ATOM 733 O O . PHE A 1 93 ? -11.330 9.223 6.803 1.00 74.31 93 PHE A O 1
ATOM 740 N N . PRO A 1 94 ? -9.713 8.485 8.174 1.00 67.00 94 PRO A N 1
ATOM 741 C CA . PRO A 1 94 ? -10.610 8.334 9.308 1.00 67.00 94 PRO A CA 1
ATOM 742 C C . PRO A 1 94 ? -11.197 9.696 9.686 1.00 67.00 94 PRO A C 1
ATOM 744 O O . PRO A 1 94 ? -10.507 10.710 9.686 1.00 67.00 94 PRO A O 1
ATOM 747 N N . SER A 1 95 ? -12.476 9.713 10.060 1.00 63.06 95 SER A N 1
ATOM 748 C CA . SER A 1 95 ? -13.202 10.937 10.456 1.00 63.06 95 SER A CA 1
ATOM 749 C C . SER A 1 95 ? -12.592 11.722 11.632 1.00 63.06 95 SER A C 1
ATOM 751 O O . SER A 1 95 ? -13.032 12.832 11.908 1.00 63.06 95 SER A O 1
ATOM 753 N N . HIS A 1 96 ? -11.624 11.139 12.343 1.00 60.22 96 HIS A N 1
ATOM 754 C CA . HIS A 1 96 ? -10.869 11.761 13.425 1.00 60.22 96 HIS A CA 1
ATOM 755 C C . HIS A 1 96 ? -9.388 11.590 13.070 1.00 60.22 96 HIS A C 1
ATOM 757 O O . HIS A 1 96 ? -8.965 10.468 12.808 1.00 60.22 96 HIS A O 1
ATOM 763 N N . GLU A 1 97 ? -8.629 12.685 13.041 1.00 51.38 97 GLU A N 1
ATOM 764 C CA . GLU A 1 97 ? -7.287 12.855 12.440 1.00 51.38 97 GLU A CA 1
ATOM 765 C C . GLU A 1 97 ? -6.143 12.003 13.043 1.00 51.38 97 GLU A C 1
ATOM 767 O O . GLU A 1 97 ? -4.968 12.346 12.936 1.00 51.38 97 GLU A O 1
ATOM 772 N N . ILE A 1 98 ? -6.437 10.882 13.700 1.00 50.28 98 ILE A N 1
ATOM 773 C CA . ILE A 1 98 ? -5.437 10.036 14.344 1.00 50.28 98 ILE A CA 1
ATOM 774 C C . ILE A 1 98 ? -5.088 8.870 13.418 1.00 50.28 98 ILE A C 1
ATOM 776 O O . ILE A 1 98 ? -5.661 7.785 13.501 1.00 50.28 98 ILE A O 1
ATOM 780 N N . PHE A 1 99 ? -4.083 9.078 12.569 1.00 53.19 99 PHE A N 1
ATOM 781 C CA . PHE A 1 99 ? -3.344 7.979 11.954 1.00 53.19 99 PHE A CA 1
ATOM 782 C C . PHE A 1 99 ? -2.298 7.479 12.938 1.00 53.19 99 PHE A C 1
ATOM 784 O O . PHE A 1 99 ? -1.295 8.142 13.195 1.00 53.19 99 PHE A O 1
ATOM 791 N N . LYS A 1 100 ? -2.511 6.285 13.484 1.00 53.22 100 LYS A N 1
ATOM 792 C CA . LYS A 1 100 ? -1.434 5.519 14.108 1.00 53.22 100 LYS A CA 1
ATOM 793 C C . LYS A 1 100 ? -1.141 4.329 13.217 1.00 53.22 100 LYS A C 1
ATOM 795 O O . LYS A 1 100 ? -1.845 3.326 13.264 1.00 53.22 100 LYS A O 1
ATOM 800 N N . LEU A 1 101 ? -0.097 4.460 12.400 1.00 50.31 101 LEU A N 1
ATOM 801 C CA . LEU A 1 101 ? 0.588 3.288 11.874 1.00 50.31 101 LEU A CA 1
ATOM 802 C C . LEU A 1 101 ? 1.222 2.604 13.085 1.00 50.31 101 LEU A C 1
ATOM 804 O O . LEU A 1 101 ? 2.145 3.143 13.695 1.00 50.31 101 LEU A O 1
ATOM 808 N N . HIS A 1 102 ? 0.651 1.477 13.496 1.00 49.03 102 HIS A N 1
ATOM 809 C CA . HIS A 1 102 ? 1.320 0.607 14.448 1.00 49.03 102 HIS A CA 1
ATOM 810 C C . HIS A 1 102 ? 2.462 -0.092 13.690 1.00 49.03 102 HIS A C 1
ATOM 812 O O . HIS A 1 102 ? 2.169 -0.731 12.679 1.00 49.03 102 HIS A O 1
ATOM 818 N N . PRO A 1 103 ? 3.730 0.108 14.100 1.00 40.47 103 PRO A N 1
ATOM 819 C CA . PRO A 1 103 ? 4.877 -0.563 13.492 1.00 40.47 103 PRO A CA 1
ATOM 820 C C . PRO A 1 103 ? 4.853 -2.077 13.719 1.00 40.47 103 PRO A C 1
ATOM 822 O O . PRO A 1 103 ? 4.231 -2.524 14.713 1.00 40.47 103 PRO A O 1
#

Secondary structure (DSSP, 8-state):
-----HHHHT-HHHHHHHTT---EEEEEEEE----GGGTTTTB-TTS-BEEEEEEEE-TT--EEEEEEEEETT--HHHHHHHHHH-TTS-----SSS------

InterPro domains:
  IPR027806 Harbinger transposase-derived nuclease domain [PF13359] (25-83)
  IPR045249 Putative nuclease HARBI1-like [PTHR22930] (6-90)

Sequence (103 aa):
MTGVHSKIRHNTRFLSWFKDCVGAIDGTYIEGEVPKAMQQAYRNRKGRTSQNILCACDFDMRFTFVAAGWEGTAHDSKVLENALVEPTSQFPFPSHEIFKLHP

Organism: Solanum bulbocastanum (NCBI:txid147425)